Protein AF-A0A928WFK8-F1 (afdb_monomer)

Secondary structure (DSSP, 8-state):
---------PPPBHHHHTTS-HHHHHHHHHHHHHSSEEHHHHHHHHT--HHHHHHHHHHHHHTTSEEEE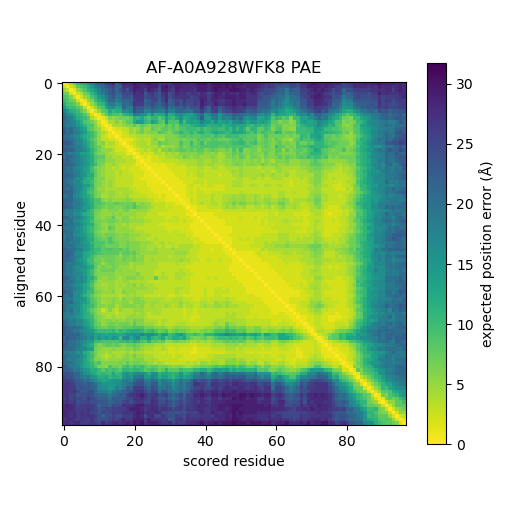EETTEEEEEE--B-GGGTT--S-STT--

Nearest PDB structures (foldseek):
  5kk1-assembly1_A  TM=8.551E-01  e=2.066E-03  Sulfolobus sp. NOB8H2
  5k5r-assembly1_C  TM=8.760E-01  e=3.865E-03  Sulfolobus sp. NOB8H2
  4rs8-assembly1_B  TM=8.469E-01  e=2.826E-03  Sulfolobus sp. NOB8H2
  4jba-assembly1_B  TM=9.245E-01  e=8.723E-03  Escherichia coli K-12
  2xub-assembly1_A  TM=8.269E-01  e=3.683E-02  Homo sapiens

Mean predicted aligned error: 11.11 Å

Solvent-accessible surface area (backbone atoms only — not comparable to full-atom values): 5972 Å² total; per-residue (Å²): 137,87,76,79,81,74,78,70,69,59,62,26,43,69,68,63,46,72,74,47,59,72,71,57,34,51,52,52,55,48,40,54,73,60,51,56,43,38,66,68,55,52,27,68,70,67,73,50,57,65,72,60,48,50,52,49,52,50,50,34,38,75,64,22,44,29,41,81,42,83,47,103,89,49,62,32,42,28,58,39,53,49,66,81,85,56,89,80,64,75,96,78,73,88,85,77,130

pLDDT: mean 74.43, std 17.36, range [37.28, 91.94]

Structure (mmCIF, N/CA/C/O backbone):
data_AF-A0A928WFK8-F1
#
_entry.id   AF-A0A928WFK8-F1
#
loop_
_atom_site.group_PDB
_atom_site.id
_atom_site.type_symbol
_atom_site.label_atom_id
_atom_site.label_alt_id
_atom_site.label_comp_id
_atom_site.label_asym_id
_atom_site.label_entity_id
_atom_site.label_seq_id
_atom_site.pdbx_PDB_ins_code
_atom_site.Cartn_x
_atom_site.Cartn_y
_atom_site.Cartn_z
_atom_site.occupancy
_atom_site.B_iso_or_equiv
_atom_site.auth_seq_id
_atom_site.auth_comp_id
_atom_site.auth_asym_id
_atom_site.auth_atom_id
_atom_site.pdbx_PDB_model_num
ATOM 1 N N . MET A 1 1 ? -31.089 18.634 -7.090 1.00 38.06 1 MET A N 1
ATOM 2 C CA . MET A 1 1 ? -30.161 17.489 -7.111 1.00 38.06 1 MET A CA 1
ATOM 3 C C . MET A 1 1 ? -29.080 17.782 -6.090 1.00 38.06 1 MET A C 1
ATOM 5 O O . MET A 1 1 ? -28.150 18.501 -6.411 1.00 38.06 1 MET A O 1
ATOM 9 N N . ASN A 1 2 ? -29.263 17.335 -4.849 1.00 39.66 2 ASN A N 1
ATOM 10 C CA . ASN A 1 2 ? -28.199 17.367 -3.850 1.00 39.66 2 ASN A CA 1
ATOM 11 C C . ASN A 1 2 ? -27.606 15.967 -3.872 1.00 39.66 2 ASN A C 1
ATOM 13 O O . ASN A 1 2 ? -28.251 15.020 -3.432 1.00 39.66 2 ASN A O 1
ATOM 17 N N . GLN A 1 3 ? -26.474 15.834 -4.547 1.00 43.12 3 GLN A N 1
ATOM 18 C CA . GLN A 1 3 ? -25.689 14.617 -4.529 1.00 43.12 3 GLN A CA 1
ATOM 19 C C . GLN A 1 3 ? -24.554 14.919 -3.562 1.00 43.12 3 GLN A C 1
ATOM 21 O O . GLN A 1 3 ? -23.530 15.478 -3.946 1.00 43.12 3 GLN A O 1
ATOM 26 N N . ASP A 1 4 ? -24.829 14.676 -2.282 1.00 37.28 4 ASP A N 1
ATOM 27 C CA . ASP A 1 4 ? -23.813 14.553 -1.252 1.00 37.28 4 ASP A CA 1
ATOM 28 C C . ASP A 1 4 ? -22.782 13.540 -1.763 1.00 37.28 4 ASP A C 1
ATOM 30 O O . ASP A 1 4 ? -23.043 12.339 -1.841 1.00 37.28 4 ASP A O 1
ATOM 34 N N . PHE A 1 5 ? -21.625 14.050 -2.189 1.00 41.88 5 PHE A N 1
ATOM 35 C CA . PHE A 1 5 ? -20.397 13.280 -2.343 1.00 41.88 5 PHE A CA 1
ATOM 36 C C . PHE A 1 5 ? -19.928 12.892 -0.937 1.00 41.88 5 PHE A C 1
ATOM 38 O O . PHE A 1 5 ? -18.902 13.346 -0.442 1.00 41.88 5 PHE A O 1
ATOM 45 N N . GLU A 1 6 ? -20.705 12.050 -0.265 1.00 42.53 6 GLU A N 1
ATOM 46 C CA . GLU A 1 6 ? -20.158 11.164 0.744 1.00 42.53 6 GLU A CA 1
ATOM 47 C C . GLU A 1 6 ? -19.323 10.148 -0.044 1.00 42.53 6 GLU A C 1
ATOM 49 O O . GLU A 1 6 ? -19.770 9.042 -0.349 1.00 42.53 6 GLU A O 1
ATOM 54 N N . GLU A 1 7 ? -18.098 10.538 -0.416 1.00 42.25 7 GLU A N 1
ATOM 55 C CA . GLU A 1 7 ? -16.992 9.605 -0.635 1.00 42.25 7 GLU A CA 1
ATOM 56 C C . GLU A 1 7 ? -16.728 8.908 0.705 1.00 42.25 7 GLU A C 1
ATOM 58 O O . GLU A 1 7 ? -15.732 9.115 1.398 1.00 42.25 7 GLU A O 1
ATOM 63 N N . SER A 1 8 ? -17.676 8.061 1.096 1.00 44.09 8 SER A N 1
ATOM 64 C CA . SER A 1 8 ? -17.441 6.951 1.986 1.00 44.09 8 SER A CA 1
ATOM 65 C C . SER A 1 8 ? -16.524 6.021 1.213 1.00 44.09 8 SER A C 1
ATOM 67 O O . SER A 1 8 ? -16.966 5.060 0.590 1.00 44.09 8 SER A O 1
ATOM 69 N N . SER A 1 9 ? -15.229 6.335 1.198 1.00 46.25 9 SER A N 1
ATOM 70 C CA . SER A 1 9 ? -14.185 5.376 0.869 1.00 46.25 9 SER A CA 1
ATOM 71 C C . SER A 1 9 ? -14.240 4.321 1.967 1.00 46.25 9 SER A C 1
ATOM 73 O O . SER A 1 9 ? -13.493 4.390 2.954 1.00 46.25 9 SER A O 1
ATOM 75 N N . GLU A 1 10 ? -15.215 3.417 1.847 1.00 56.81 10 GLU A N 1
ATOM 76 C CA . GLU A 1 10 ? -15.456 2.297 2.737 1.00 56.81 10 GLU A CA 1
ATOM 77 C C . GLU A 1 10 ? -14.129 1.566 2.863 1.00 56.81 10 GLU A C 1
ATOM 79 O O . GLU A 1 10 ? -13.523 1.139 1.879 1.00 56.81 10 GLU A O 1
ATOM 84 N N . GLN A 1 11 ? -13.602 1.537 4.082 1.00 58.31 11 GLN A N 1
ATOM 85 C CA . GLN A 1 11 ? -12.342 0.869 4.346 1.00 58.31 11 GLN A CA 1
ATOM 86 C C . GLN A 1 11 ? -12.495 -0.594 3.919 1.00 58.31 11 GLN A C 1
ATOM 88 O O . GLN A 1 11 ? -13.393 -1.295 4.391 1.00 58.31 11 GLN A O 1
ATOM 93 N N . LYS A 1 12 ? -11.639 -1.047 3.002 1.00 69.94 12 LYS A N 1
ATOM 94 C CA . LYS A 1 12 ? -11.723 -2.407 2.475 1.00 69.94 12 LYS A CA 1
ATOM 95 C C . LYS A 1 12 ? -11.337 -3.422 3.538 1.00 69.94 12 LYS A C 1
ATOM 97 O O . LYS A 1 12 ? -10.506 -3.162 4.413 1.00 69.94 12 LYS A O 1
ATOM 102 N N . SER A 1 13 ? -11.958 -4.592 3.490 1.00 67.00 13 SER A N 1
ATOM 103 C CA . SER A 1 13 ? -11.629 -5.682 4.394 1.00 67.00 13 SER A CA 1
ATOM 104 C C . SER A 1 13 ? -10.628 -6.646 3.762 1.00 67.00 13 SER A C 1
ATOM 106 O O . SER A 1 13 ? -10.414 -6.660 2.554 1.00 67.00 13 SER A O 1
ATOM 108 N N . LEU A 1 14 ? -10.027 -7.509 4.585 1.00 67.81 14 LEU A N 1
ATOM 109 C CA . LEU A 1 14 ? -9.183 -8.608 4.102 1.00 67.81 14 LEU A CA 1
ATOM 110 C C . LEU A 1 14 ? -9.941 -9.566 3.170 1.00 67.81 14 LEU A C 1
ATOM 112 O O . LEU A 1 14 ? -9.316 -10.228 2.349 1.00 67.81 14 LEU A O 1
ATOM 116 N N . VAL A 1 15 ? -11.269 -9.630 3.287 1.00 68.12 15 VAL A N 1
ATOM 117 C CA . VAL A 1 15 ? -12.121 -10.422 2.392 1.00 68.12 15 VAL A CA 1
ATOM 118 C C . VAL A 1 15 ? -12.084 -9.861 0.972 1.00 68.12 15 VAL A C 1
ATOM 120 O O . VAL A 1 15 ? -11.869 -10.631 0.048 1.00 68.12 15 VAL A O 1
ATOM 123 N N . ASP A 1 16 ? -12.153 -8.539 0.797 1.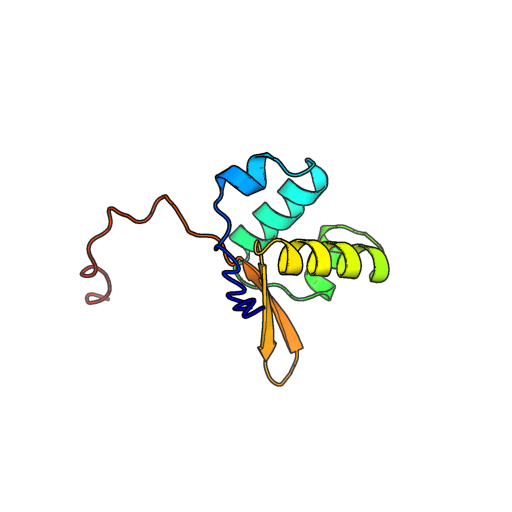00 74.81 16 ASP A N 1
ATOM 124 C CA . ASP A 1 16 ? -12.058 -7.909 -0.527 1.00 74.81 16 ASP A CA 1
ATOM 125 C C . ASP A 1 16 ? -10.697 -8.164 -1.199 1.00 74.81 16 ASP A C 1
ATOM 127 O O . ASP A 1 16 ? -10.591 -8.196 -2.422 1.00 74.81 16 ASP A O 1
ATOM 131 N N . VAL A 1 17 ? -9.634 -8.381 -0.410 1.00 75.44 17 VAL A N 1
ATOM 132 C CA . VAL A 1 17 ? -8.319 -8.761 -0.951 1.00 75.44 17 VAL A CA 1
ATOM 133 C C . VAL A 1 17 ? -8.409 -10.140 -1.602 1.00 75.44 17 VAL A C 1
ATOM 135 O O . VAL A 1 17 ? -7.747 -10.383 -2.604 1.00 75.44 17 VAL A O 1
ATOM 138 N N . MET A 1 18 ? -9.242 -11.046 -1.081 1.00 74.44 18 MET A N 1
ATOM 139 C CA . MET A 1 18 ? -9.423 -12.385 -1.648 1.00 74.44 18 MET A CA 1
ATOM 140 C C . MET A 1 18 ? -10.120 -12.387 -3.013 1.00 74.44 18 MET A C 1
ATOM 142 O O . MET A 1 18 ? -10.040 -13.401 -3.702 1.00 74.44 18 MET A O 1
ATOM 146 N N . ASP A 1 19 ? -10.749 -11.287 -3.422 1.00 80.06 19 ASP A N 1
ATOM 147 C CA . ASP A 1 19 ? -11.374 -11.153 -4.742 1.00 80.06 19 ASP A CA 1
ATOM 148 C C . ASP A 1 19 ? -10.414 -10.597 -5.810 1.00 80.06 19 ASP A C 1
ATOM 150 O O . ASP A 1 19 ? -10.697 -10.679 -7.006 1.00 80.06 19 ASP A O 1
ATOM 154 N N . LEU A 1 20 ? -9.246 -10.077 -5.414 1.00 78.12 20 LEU A N 1
ATOM 155 C CA . LEU A 1 20 ? -8.252 -9.545 -6.352 1.00 78.12 20 LEU A CA 1
ATOM 156 C C . LEU A 1 20 ? -7.578 -10.663 -7.171 1.00 78.12 20 LEU A C 1
ATOM 158 O O . LEU A 1 20 ? -7.521 -11.804 -6.727 1.00 78.12 20 LEU A O 1
ATOM 162 N N . PRO A 1 21 ? -6.995 -10.391 -8.347 1.00 79.50 21 PRO A N 1
ATOM 163 C CA . PRO A 1 21 ? -6.115 -11.349 -9.024 1.00 79.50 21 PRO A CA 1
ATOM 164 C C . PRO A 1 21 ? -4.930 -11.762 -8.134 1.00 79.50 21 PRO A C 1
ATOM 166 O O . PRO A 1 21 ? -4.490 -10.975 -7.294 1.00 79.50 21 PRO A O 1
ATOM 169 N N . ASP A 1 22 ? -4.390 -12.972 -8.310 1.00 78.69 22 ASP A N 1
ATOM 170 C CA . ASP A 1 22 ? -3.322 -13.518 -7.449 1.00 78.69 22 ASP A CA 1
ATOM 171 C C . ASP A 1 22 ? -2.094 -12.598 -7.345 1.00 78.69 22 ASP A C 1
ATOM 173 O O . ASP A 1 22 ? -1.533 -12.413 -6.264 1.00 78.69 22 ASP A O 1
ATOM 177 N N . GLU A 1 23 ? -1.721 -11.951 -8.448 1.00 76.94 23 GLU A N 1
ATOM 178 C CA . GLU A 1 23 ? -0.603 -11.005 -8.507 1.00 76.94 23 GLU A CA 1
ATOM 179 C C . GLU A 1 23 ? -0.864 -9.762 -7.640 1.00 76.94 23 GLU A C 1
ATOM 181 O O . GLU A 1 23 ? -0.017 -9.347 -6.849 1.00 76.94 23 GLU A O 1
ATOM 186 N N . GLN A 1 24 ? -2.078 -9.206 -7.708 1.00 76.69 24 GLN A N 1
ATOM 187 C CA . GLN A 1 24 ? -2.473 -8.059 -6.885 1.00 76.69 24 GLN A CA 1
ATOM 188 C C . GLN A 1 24 ? -2.610 -8.456 -5.411 1.00 76.69 24 GLN A C 1
ATOM 190 O O . GLN A 1 24 ? -2.178 -7.717 -4.524 1.00 76.69 24 GLN A O 1
ATOM 195 N N . ARG A 1 25 ? -3.126 -9.661 -5.132 1.00 83.56 25 ARG A N 1
ATOM 196 C CA . ARG A 1 25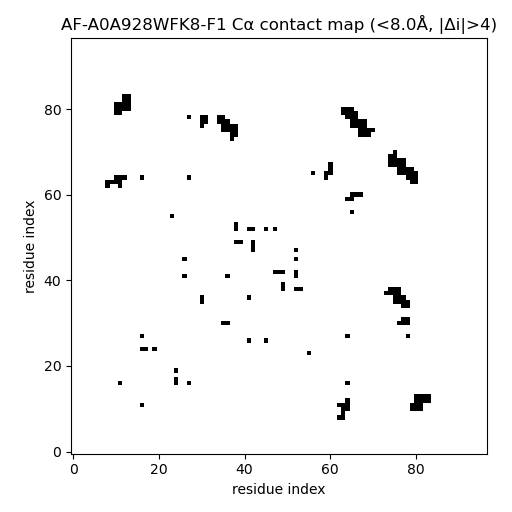 ? -3.164 -10.242 -3.783 1.00 83.56 25 ARG A CA 1
ATOM 197 C C . ARG A 1 25 ? -1.785 -10.343 -3.162 1.00 83.56 25 ARG A C 1
ATOM 199 O O . ARG A 1 25 ? -1.642 -10.046 -1.977 1.00 83.56 25 ARG A O 1
ATOM 206 N N . GLN A 1 26 ? -0.786 -10.799 -3.912 1.00 83.88 26 GLN A N 1
ATOM 207 C CA . GLN A 1 26 ? 0.579 -10.928 -3.406 1.00 83.88 26 GLN A CA 1
ATOM 208 C C . GLN A 1 26 ? 1.158 -9.568 -3.022 1.00 83.88 26 GLN A C 1
ATOM 210 O O . GLN A 1 26 ? 1.671 -9.432 -1.911 1.00 83.88 26 GLN A O 1
ATOM 215 N N . VAL A 1 27 ? 0.983 -8.554 -3.874 1.00 83.56 27 VAL A N 1
ATOM 216 C CA . VAL A 1 27 ? 1.427 -7.180 -3.596 1.00 83.56 27 VAL A CA 1
ATOM 217 C C . VAL A 1 27 ? 0.729 -6.617 -2.362 1.00 83.56 27 VAL A C 1
ATOM 219 O O . VAL A 1 27 ? 1.398 -6.167 -1.435 1.00 83.56 27 VAL A O 1
ATOM 222 N N . VAL A 1 28 ? -0.600 -6.704 -2.287 1.00 83.62 28 VAL A N 1
ATOM 223 C CA . VAL A 1 28 ? -1.364 -6.204 -1.134 1.00 83.62 28 VAL A CA 1
ATOM 224 C C . VAL A 1 28 ? -0.962 -6.931 0.151 1.00 83.62 28 VAL A C 1
ATOM 226 O O . VAL A 1 28 ? -0.672 -6.283 1.154 1.00 83.62 28 VAL A O 1
ATOM 229 N N . ASN A 1 29 ? -0.858 -8.263 0.131 1.00 85.19 29 ASN A N 1
ATOM 230 C CA . ASN A 1 29 ? -0.404 -9.042 1.287 1.00 85.19 29 ASN A CA 1
ATOM 231 C C . ASN A 1 29 ? 1.009 -8.671 1.730 1.00 85.19 29 ASN A C 1
ATOM 233 O O . ASN A 1 29 ? 1.300 -8.655 2.928 1.00 85.19 29 ASN A O 1
ATOM 237 N N . TRP A 1 30 ? 1.894 -8.379 0.785 1.00 87.06 30 TRP A N 1
ATOM 238 C CA . TRP A 1 30 ? 3.237 -7.931 1.095 1.00 87.06 30 TRP A CA 1
ATOM 239 C C . TRP A 1 30 ? 3.232 -6.530 1.727 1.00 87.06 30 TRP A C 1
ATOM 241 O O . TRP A 1 30 ? 3.830 -6.358 2.788 1.00 87.06 30 TRP A O 1
ATOM 251 N N . ILE A 1 31 ? 2.461 -5.576 1.192 1.00 87.12 31 ILE A N 1
ATOM 252 C CA . ILE A 1 31 ? 2.281 -4.233 1.779 1.00 87.12 31 ILE A CA 1
ATOM 253 C C . ILE A 1 31 ? 1.702 -4.324 3.200 1.00 87.12 31 ILE A C 1
ATOM 255 O O . ILE A 1 31 ? 2.176 -3.640 4.108 1.00 87.12 31 ILE A O 1
ATOM 259 N N . ILE A 1 32 ? 0.734 -5.219 3.436 1.00 84.62 32 ILE A N 1
ATOM 260 C CA . ILE A 1 32 ? 0.178 -5.486 4.774 1.00 84.62 32 ILE A CA 1
ATOM 261 C C . ILE A 1 32 ? 1.272 -5.932 5.751 1.00 84.62 32 ILE A C 1
ATOM 263 O O . ILE A 1 32 ? 1.294 -5.488 6.901 1.00 84.62 32 ILE A O 1
ATOM 267 N N . ARG A 1 33 ? 2.191 -6.798 5.307 1.00 84.25 33 ARG A N 1
ATOM 268 C CA . ARG A 1 33 ? 3.301 -7.297 6.134 1.00 84.25 33 ARG A CA 1
ATOM 269 C C . ARG A 1 33 ? 4.334 -6.215 6.433 1.00 84.25 33 ARG A C 1
ATOM 271 O O . ARG A 1 33 ? 4.798 -6.146 7.568 1.00 84.25 33 ARG A O 1
ATOM 278 N N . GLN A 1 34 ? 4.664 -5.378 5.451 1.00 85.62 34 GLN A N 1
ATOM 279 C CA . GLN A 1 34 ? 5.623 -4.282 5.624 1.00 85.62 34 GLN A CA 1
ATOM 280 C C . GLN A 1 34 ? 5.042 -3.105 6.419 1.00 85.62 34 GLN A C 1
ATOM 282 O O . GLN A 1 34 ? 5.790 -2.347 7.027 1.00 85.62 34 GLN A O 1
ATOM 287 N N . LYS A 1 35 ? 3.709 -2.958 6.454 1.00 83.62 35 LYS A N 1
ATOM 288 C CA . LYS A 1 35 ? 2.941 -1.844 7.052 1.00 83.62 35 LYS A CA 1
ATOM 289 C C . LYS A 1 35 ? 3.167 -0.480 6.403 1.00 83.62 35 LYS A C 1
ATOM 291 O O . LYS A 1 35 ? 2.279 0.358 6.477 1.00 83.62 35 LYS A O 1
ATOM 296 N N . ARG A 1 36 ? 4.324 -0.241 5.799 1.00 87.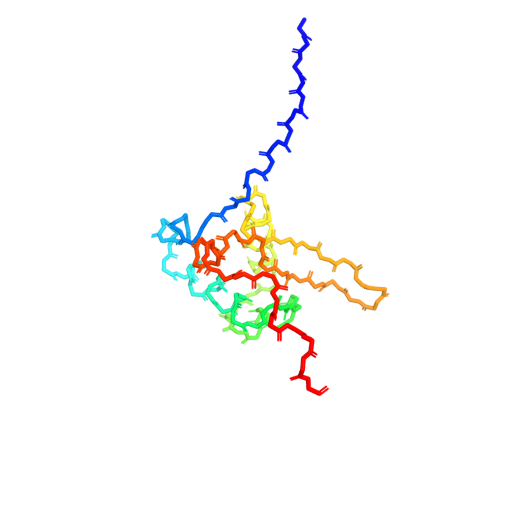69 36 ARG A N 1
ATOM 297 C CA . ARG A 1 36 ? 4.680 0.973 5.073 1.00 87.69 36 ARG A CA 1
ATOM 298 C C . ARG A 1 36 ? 5.710 0.595 4.017 1.00 87.69 36 ARG A C 1
ATOM 300 O O . ARG A 1 36 ? 6.667 -0.095 4.348 1.00 87.69 36 ARG A O 1
ATOM 307 N N . VAL A 1 37 ? 5.507 1.036 2.783 1.00 90.50 37 VAL A N 1
ATOM 308 C CA . VAL A 1 37 ? 6.434 0.793 1.669 1.00 90.50 37 VAL A CA 1
ATOM 309 C C . VAL A 1 37 ? 6.553 2.030 0.795 1.00 90.50 37 VAL A C 1
ATOM 311 O O . VAL A 1 37 ? 5.645 2.851 0.750 1.00 90.50 37 VAL A O 1
ATOM 314 N N . THR A 1 38 ? 7.644 2.158 0.065 1.00 91.94 38 THR A N 1
ATOM 315 C CA . THR A 1 38 ? 7.846 3.181 -0.966 1.00 91.94 38 THR A CA 1
ATOM 316 C C . THR A 1 38 ? 7.596 2.606 -2.359 1.00 91.94 38 THR A C 1
ATOM 318 O O . THR A 1 38 ? 7.606 1.388 -2.553 1.00 91.94 38 THR A O 1
ATOM 321 N N . LEU A 1 39 ? 7.411 3.478 -3.357 1.00 89.50 39 LEU A N 1
ATOM 322 C CA . LEU A 1 39 ? 7.281 3.063 -4.762 1.00 89.50 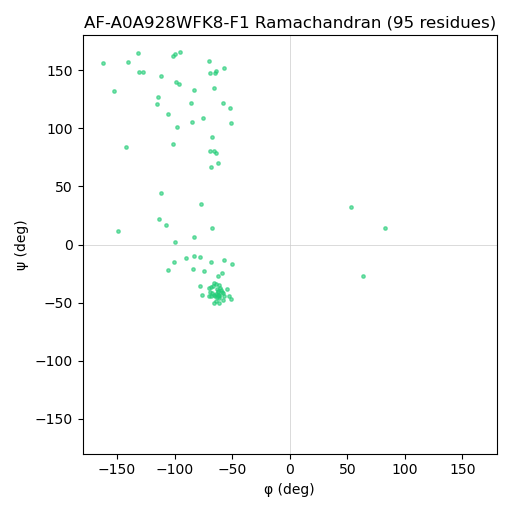39 LEU A CA 1
ATOM 323 C C . LEU A 1 39 ? 8.455 2.166 -5.195 1.00 89.50 39 LEU A C 1
ATOM 325 O O . LEU A 1 39 ? 8.247 1.112 -5.793 1.00 89.50 39 LEU A O 1
ATOM 329 N N . LEU A 1 40 ? 9.678 2.546 -4.816 1.00 89.75 40 LEU A N 1
ATOM 330 C CA . LEU A 1 40 ? 10.900 1.818 -5.154 1.00 89.75 40 LEU A CA 1
ATOM 331 C C . LEU A 1 40 ? 10.938 0.408 -4.549 1.00 89.75 40 LEU A C 1
AT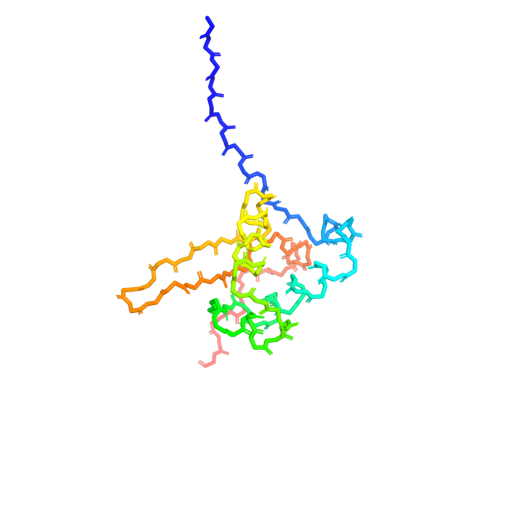OM 333 O O . LEU A 1 40 ? 11.385 -0.536 -5.201 1.00 89.75 40 LEU A O 1
ATOM 337 N N . GLU A 1 41 ? 10.453 0.239 -3.318 1.00 90.62 41 GLU A N 1
ATOM 338 C CA . GLU A 1 41 ? 10.385 -1.079 -2.684 1.00 90.62 41 GLU A CA 1
ATOM 339 C C . GLU A 1 41 ? 9.353 -1.981 -3.369 1.00 90.62 41 GLU A C 1
ATOM 341 O O . GLU A 1 41 ? 9.609 -3.171 -3.549 1.00 90.62 41 GLU A O 1
ATOM 346 N N . VAL A 1 42 ? 8.220 -1.427 -3.818 1.00 89.06 42 VAL A N 1
ATOM 347 C CA . VAL A 1 42 ? 7.212 -2.188 -4.575 1.00 89.06 42 VAL A CA 1
ATOM 348 C C . VAL A 1 42 ? 7.756 -2.585 -5.950 1.00 89.06 42 VAL A C 1
ATOM 350 O O . VAL A 1 42 ? 7.587 -3.735 -6.355 1.00 89.06 42 VAL A O 1
ATOM 353 N N . ILE A 1 43 ? 8.463 -1.688 -6.644 1.00 90.75 43 ILE A N 1
ATOM 354 C CA . ILE A 1 43 ? 9.174 -1.991 -7.900 1.00 90.75 43 ILE A CA 1
ATOM 355 C C . ILE A 1 43 ? 10.182 -3.119 -7.684 1.00 90.75 43 ILE A C 1
ATOM 357 O O . ILE A 1 43 ? 10.177 -4.101 -8.420 1.00 90.75 43 ILE A O 1
ATOM 361 N N . SER A 1 44 ? 10.993 -3.026 -6.630 1.00 90.06 44 SER A N 1
ATOM 362 C CA . SER A 1 44 ? 12.001 -4.040 -6.298 1.00 90.06 44 SER A CA 1
ATOM 363 C C . SER A 1 44 ? 11.375 -5.391 -5.939 1.00 90.06 44 SER A C 1
ATOM 365 O O . SER A 1 44 ? 11.944 -6.436 -6.244 1.00 90.06 44 SER A O 1
ATOM 367 N N . HIS A 1 45 ? 10.202 -5.386 -5.301 1.00 86.81 45 HIS A N 1
ATOM 368 C CA . HIS A 1 45 ? 9.490 -6.601 -4.915 1.00 86.81 45 HIS A CA 1
ATOM 369 C C . HIS A 1 45 ? 8.781 -7.276 -6.095 1.00 86.81 45 HIS A C 1
ATOM 371 O O . HIS A 1 45 ? 8.826 -8.497 -6.226 1.00 86.81 45 HIS A O 1
ATOM 377 N N . THR A 1 46 ? 8.121 -6.485 -6.939 1.00 85.81 46 THR A N 1
ATOM 378 C CA . THR A 1 46 ? 7.349 -6.978 -8.090 1.00 85.81 46 THR A CA 1
ATOM 379 C C . THR A 1 46 ? 8.214 -7.230 -9.318 1.00 85.81 46 THR A C 1
ATOM 381 O O . THR A 1 46 ? 7.814 -7.988 -10.197 1.00 85.81 46 THR A O 1
ATOM 384 N N . ASN A 1 47 ? 9.398 -6.613 -9.377 1.00 88.38 47 ASN A N 1
ATOM 385 C CA . ASN A 1 47 ? 10.275 -6.591 -10.545 1.00 88.38 47 ASN A CA 1
ATOM 386 C C . ASN A 1 47 ? 9.547 -6.108 -11.819 1.00 88.38 47 ASN A C 1
ATOM 388 O O . ASN A 1 47 ? 9.827 -6.567 -12.927 1.00 88.38 47 ASN A O 1
ATOM 392 N N . LEU A 1 48 ? 8.578 -5.203 -11.647 1.00 87.12 48 LEU A N 1
ATOM 393 C CA . LEU A 1 48 ? 7.807 -4.576 -12.719 1.00 87.12 48 LEU A CA 1
ATOM 394 C C . LEU A 1 48 ? 8.320 -3.161 -12.997 1.00 87.12 48 LEU A C 1
ATOM 396 O O . LEU A 1 48 ? 9.001 -2.555 -12.175 1.00 87.12 48 LEU A O 1
ATOM 400 N N . ALA A 1 49 ? 7.966 -2.620 -14.162 1.00 90.38 49 ALA A N 1
ATOM 401 C CA . ALA A 1 49 ? 8.270 -1.233 -14.496 1.00 90.38 49 ALA A CA 1
ATOM 402 C C . ALA A 1 49 ? 7.525 -0.257 -13.570 1.00 90.38 49 ALA A C 1
ATOM 404 O O . ALA A 1 49 ? 6.392 -0.519 -13.161 1.00 90.38 49 ALA A O 1
ATOM 405 N N . GLU A 1 50 ? 8.148 0.891 -13.297 1.00 89.50 50 GLU A N 1
ATOM 406 C CA . GLU A 1 50 ? 7.603 1.941 -12.428 1.00 89.50 50 GLU A CA 1
ATOM 407 C C . GLU A 1 50 ? 6.176 2.344 -12.815 1.00 89.50 50 GLU A C 1
ATOM 409 O O . GLU A 1 50 ? 5.298 2.364 -11.959 1.00 89.50 50 GLU A O 1
ATOM 414 N N . GLU A 1 51 ? 5.919 2.566 -14.105 1.00 89.44 51 GLU A N 1
ATOM 415 C CA . GLU A 1 51 ? 4.604 2.969 -14.621 1.00 89.44 51 GLU A CA 1
ATOM 416 C C . GLU A 1 51 ? 3.510 1.933 -14.307 1.00 89.44 51 GLU A C 1
ATOM 418 O O . GLU A 1 51 ? 2.388 2.280 -13.935 1.00 89.44 51 GLU A O 1
ATOM 423 N N . VAL A 1 52 ? 3.845 0.641 -14.401 1.00 87.94 52 VAL A N 1
ATOM 424 C CA . VAL A 1 52 ? 2.915 -0.460 -14.104 1.00 87.94 52 VAL A CA 1
ATOM 425 C C . VAL A 1 52 ? 2.629 -0.515 -12.607 1.00 87.94 52 VAL A C 1
ATOM 427 O O . VAL A 1 52 ? 1.476 -0.642 -12.192 1.00 87.94 52 VAL A O 1
ATOM 430 N N . VAL A 1 53 ? 3.671 -0.380 -11.784 1.00 89.62 53 VAL A N 1
ATOM 431 C CA . VAL A 1 53 ? 3.539 -0.366 -10.324 1.00 89.62 53 VAL A CA 1
ATOM 432 C C . VAL A 1 53 ? 2.726 0.837 -9.862 1.00 89.62 53 VAL A C 1
ATOM 434 O O . VAL A 1 53 ? 1.849 0.689 -9.013 1.00 89.62 53 VAL A O 1
ATOM 437 N N . GLN A 1 54 ? 2.961 2.011 -10.440 1.00 89.62 54 GLN A N 1
ATOM 438 C CA . GLN A 1 54 ? 2.209 3.218 -10.130 1.00 89.62 54 GLN A CA 1
ATOM 439 C C . GLN A 1 54 ? 0.725 3.042 -10.464 1.00 89.62 54 GLN A C 1
ATOM 441 O O . GLN A 1 54 ? -0.127 3.362 -9.636 1.00 89.62 54 GLN A O 1
ATOM 446 N N . HIS A 1 55 ? 0.407 2.442 -11.615 1.00 89.44 55 HIS A N 1
ATOM 447 C CA . HIS A 1 55 ? -0.971 2.117 -11.979 1.00 89.44 55 HIS A CA 1
ATOM 448 C C . HIS A 1 55 ? -1.615 1.125 -10.992 1.00 89.44 55 HIS A C 1
ATOM 450 O O . HIS A 1 55 ? -2.778 1.286 -10.612 1.00 89.44 55 HIS A O 1
ATOM 456 N N . TYR A 1 56 ? -0.874 0.113 -10.528 1.00 86.69 56 TYR A N 1
ATOM 457 C CA . TYR A 1 56 ? -1.356 -0.819 -9.502 1.00 86.69 56 TYR A CA 1
ATOM 458 C C . TYR A 1 56 ? -1.622 -0.119 -8.173 1.00 86.69 56 TY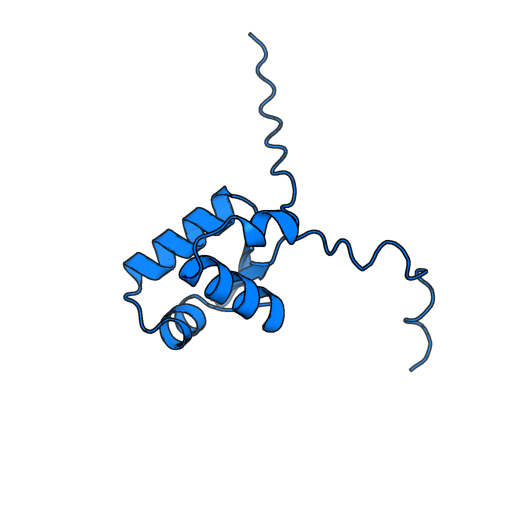R A C 1
ATOM 460 O O . TYR A 1 56 ? -2.704 -0.277 -7.610 1.00 86.69 56 TYR A O 1
ATOM 468 N N . LEU A 1 57 ? -0.683 0.692 -7.688 1.00 88.00 57 LEU A N 1
ATOM 469 C CA . LEU A 1 57 ? -0.842 1.439 -6.441 1.00 88.00 57 LEU A CA 1
ATOM 470 C C . LEU A 1 57 ? -2.018 2.412 -6.525 1.00 88.00 57 LEU A C 1
ATOM 472 O O . LEU A 1 57 ? -2.846 2.435 -5.621 1.00 88.00 57 LEU A O 1
ATOM 476 N N . GLN A 1 58 ? -2.163 3.142 -7.630 1.00 89.12 58 GLN A N 1
ATOM 477 C CA . GLN A 1 58 ? -3.283 4.056 -7.834 1.00 89.12 58 GLN A CA 1
ATOM 478 C C . GLN A 1 58 ? -4.627 3.323 -7.860 1.00 89.12 58 GLN A C 1
ATOM 480 O O . GLN A 1 58 ? -5.593 3.782 -7.249 1.00 89.12 58 GLN A O 1
ATOM 485 N N . SER A 1 59 ? -4.688 2.153 -8.502 1.00 86.44 59 SER A N 1
ATOM 486 C CA . SER A 1 59 ? -5.882 1.307 -8.475 1.00 86.44 59 SER A CA 1
ATOM 487 C C . SER A 1 59 ? -6.209 0.843 -7.052 1.00 86.44 59 SER A C 1
ATOM 489 O O . SER A 1 59 ? -7.360 0.926 -6.634 1.00 86.44 59 SER A O 1
ATOM 491 N N . LEU A 1 60 ? -5.208 0.425 -6.273 1.00 84.50 60 LEU A N 1
ATOM 492 C CA . LEU A 1 60 ? -5.388 0.010 -4.878 1.00 84.50 60 LEU A CA 1
ATOM 493 C C . LEU A 1 60 ? -5.813 1.168 -3.962 1.00 84.50 60 LEU A C 1
ATOM 495 O O . LEU A 1 60 ? -6.611 0.950 -3.049 1.00 84.50 60 LEU A O 1
ATOM 499 N N . ILE A 1 61 ? -5.315 2.385 -4.206 1.00 87.81 61 ILE A N 1
ATOM 500 C CA . ILE A 1 61 ? -5.738 3.607 -3.505 1.00 87.81 61 ILE A CA 1
ATOM 501 C C . ILE A 1 61 ? -7.197 3.916 -3.834 1.00 87.81 61 ILE A C 1
ATOM 503 O O . ILE A 1 61 ? -8.006 4.088 -2.925 1.00 87.81 61 ILE A O 1
ATOM 507 N N . SER A 1 62 ? -7.552 3.926 -5.122 1.00 84.25 62 SER A N 1
ATOM 508 C CA . SER A 1 62 ? -8.918 4.198 -5.582 1.00 84.25 62 SER A CA 1
ATOM 509 C C . SER A 1 62 ? -9.920 3.169 -5.064 1.00 84.25 62 SER A C 1
ATOM 511 O O . SER A 1 62 ? -11.056 3.518 -4.761 1.00 84.25 62 SER A O 1
ATOM 513 N N . GLN A 1 63 ? -9.502 1.912 -4.939 1.00 80.44 63 GLN A N 1
ATOM 514 C CA . GLN A 1 63 ? -10.315 0.841 -4.372 1.00 80.44 63 GLN A CA 1
ATOM 515 C C . GLN A 1 63 ? -10.374 0.878 -2.834 1.00 80.44 63 GLN A C 1
ATOM 517 O O . GLN A 1 63 ? -11.175 0.154 -2.251 1.00 80.44 63 GLN A O 1
ATOM 522 N N . GLY A 1 64 ? -9.547 1.693 -2.170 1.00 83.81 64 GLY A N 1
ATOM 523 C CA . GLY A 1 64 ? -9.528 1.850 -0.715 1.00 83.81 64 GLY A CA 1
ATOM 524 C C . GLY A 1 64 ? -8.728 0.788 0.049 1.00 83.81 64 GLY A C 1
ATOM 525 O O . GLY A 1 64 ? -8.871 0.697 1.269 1.00 83.81 64 GLY A O 1
ATOM 526 N N . PHE A 1 65 ? -7.889 -0.007 -0.628 1.00 83.44 65 PHE A N 1
ATOM 527 C CA . PHE A 1 65 ? -7.046 -1.031 0.009 1.00 83.44 65 PHE A CA 1
ATOM 528 C C . PHE A 1 65 ? -5.810 -0.448 0.692 1.00 83.44 65 PHE A C 1
ATOM 530 O O . PHE A 1 65 ? -5.364 -0.949 1.727 1.00 83.44 65 PHE A O 1
ATOM 537 N N . ILE A 1 66 ? -5.235 0.596 0.102 1.00 87.81 66 ILE A N 1
ATOM 538 C CA . ILE A 1 66 ? -4.046 1.285 0.605 1.00 87.81 66 ILE A CA 1
ATOM 539 C C . ILE A 1 66 ? -4.292 2.794 0.592 1.00 87.81 66 ILE A C 1
ATOM 541 O O . ILE A 1 66 ? -5.223 3.280 -0.044 1.00 87.81 66 ILE A O 1
ATOM 545 N N . GLN A 1 67 ? -3.452 3.538 1.292 1.00 88.25 67 GLN A N 1
ATOM 546 C CA . GLN A 1 67 ? -3.429 4.992 1.243 1.00 88.25 67 GLN A CA 1
ATOM 547 C C . GLN A 1 67 ? -2.004 5.488 1.039 1.00 88.25 67 GLN A C 1
ATOM 549 O O . GLN A 1 67 ? -1.045 4.875 1.517 1.00 88.25 67 GLN A O 1
ATOM 554 N N . GLU A 1 68 ? -1.897 6.616 0.354 1.00 90.75 68 GLU A N 1
ATOM 555 C CA . GLU A 1 68 ? -0.656 7.358 0.215 1.00 90.75 68 GLU A CA 1
ATOM 556 C C . GLU A 1 68 ? -0.452 8.260 1.444 1.00 90.75 68 GLU A C 1
ATOM 558 O O . GLU A 1 68 ? -1.374 8.939 1.898 1.00 90.75 68 GLU A O 1
ATOM 563 N N . LEU A 1 69 ? 0.752 8.244 2.008 1.00 89.19 69 LEU A N 1
ATOM 564 C CA . LEU A 1 69 ? 1.247 9.225 2.961 1.00 89.19 69 LEU A CA 1
ATOM 565 C C . LEU A 1 69 ? 2.412 9.957 2.333 1.00 89.19 69 LEU A C 1
ATOM 567 O O . LEU A 1 69 ? 3.449 9.368 2.033 1.00 89.19 69 LEU A O 1
ATOM 571 N N . ASN A 1 70 ? 2.249 11.264 2.227 1.00 87.62 70 ASN A N 1
ATOM 572 C CA . ASN A 1 70 ? 3.348 12.152 1.931 1.00 87.62 70 ASN A CA 1
ATOM 573 C C . ASN A 1 70 ? 4.048 12.487 3.254 1.00 87.62 70 ASN A C 1
ATOM 575 O O . ASN A 1 70 ? 3.491 13.196 4.095 1.00 87.62 70 ASN A O 1
ATOM 579 N N . ASP A 1 71 ? 5.217 11.900 3.475 1.00 84.94 71 ASP A N 1
ATOM 580 C CA . ASP A 1 71 ? 6.136 12.305 4.535 1.00 84.94 71 ASP A CA 1
ATOM 581 C C . ASP A 1 71 ? 7.185 13.195 3.859 1.00 84.94 71 ASP A C 1
ATOM 583 O O . ASP A 1 71 ? 7.571 12.908 2.731 1.00 84.94 71 ASP A O 1
ATOM 587 N N . SER A 1 72 ? 7.617 14.284 4.491 1.00 75.88 72 SER A N 1
ATOM 588 C CA . SER A 1 72 ? 8.347 15.402 3.860 1.00 75.88 72 SER A CA 1
ATOM 589 C C . SER A 1 72 ? 9.561 15.025 2.988 1.00 75.88 72 SER A C 1
ATOM 591 O O . SER A 1 72 ? 10.026 15.854 2.209 1.00 75.88 72 SER A O 1
ATOM 593 N N . GLU A 1 73 ? 10.085 13.803 3.116 1.00 79.75 73 GLU A N 1
ATOM 594 C CA . GLU A 1 73 ? 11.206 13.259 2.344 1.00 79.75 73 GLU A CA 1
ATOM 595 C C . GLU A 1 73 ? 10.810 12.218 1.276 1.00 79.75 73 GLU A C 1
ATOM 597 O O . GLU A 1 73 ? 11.579 11.996 0.340 1.00 79.75 73 GLU A O 1
ATOM 602 N N . ALA A 1 74 ? 9.648 11.560 1.389 1.00 85.69 74 ALA A N 1
ATOM 603 C CA . ALA A 1 74 ? 9.228 10.502 0.471 1.00 85.69 74 ALA A CA 1
ATOM 604 C C . ALA A 1 74 ? 7.722 10.191 0.517 1.00 85.69 74 ALA A C 1
ATOM 606 O O . ALA A 1 74 ? 7.033 10.352 1.526 1.00 85.69 74 ALA A O 1
ATOM 607 N N . ILE A 1 75 ? 7.231 9.634 -0.592 1.00 89.38 75 ILE A N 1
ATOM 608 C CA . ILE A 1 75 ? 5.881 9.085 -0.683 1.00 89.38 75 ILE A CA 1
ATOM 609 C C . ILE A 1 75 ? 5.890 7.641 -0.180 1.00 89.38 75 ILE A C 1
ATOM 611 O O . ILE A 1 75 ? 6.582 6.773 -0.724 1.00 89.38 75 ILE A O 1
ATOM 615 N N . TYR A 1 76 ? 5.082 7.391 0.843 1.00 90.38 76 TYR A N 1
ATOM 616 C CA . TYR A 1 76 ? 4.874 6.081 1.432 1.00 90.38 76 TYR A CA 1
ATOM 617 C C . TYR A 1 76 ? 3.463 5.578 1.153 1.00 90.38 76 TYR A C 1
ATOM 619 O O . TYR A 1 76 ? 2.494 6.324 1.189 1.00 90.38 76 TYR A O 1
ATOM 627 N N . TYR A 1 77 ? 3.329 4.278 0.958 1.00 90.62 77 TYR A N 1
ATOM 628 C CA . TYR A 1 77 ? 2.064 3.586 0.790 1.00 90.62 77 TYR A CA 1
ATOM 629 C C . TYR A 1 77 ? 1.866 2.654 1.977 1.00 90.62 77 TYR A C 1
ATOM 631 O O . TYR A 1 77 ? 2.738 1.844 2.304 1.00 90.62 77 TYR A O 1
ATOM 639 N N . GLN A 1 78 ? 0.720 2.768 2.641 1.00 88.88 78 GLN A N 1
ATOM 640 C CA . GLN A 1 78 ? 0.369 1.912 3.773 1.00 88.88 78 GLN A CA 1
ATOM 641 C C . GLN A 1 78 ? -1.005 1.266 3.568 1.00 88.88 78 GLN A C 1
ATOM 643 O O . GLN A 1 78 ? -1.877 1.871 2.941 1.00 88.88 78 GLN A O 1
ATOM 648 N N . PRO A 1 79 ? -1.234 0.052 4.092 1.00 87.06 79 PRO A N 1
ATOM 649 C CA . PRO A 1 79 ? -2.526 -0.611 3.987 1.00 87.06 79 PRO A CA 1
ATOM 650 C C . PRO A 1 79 ? -3.593 0.163 4.774 1.00 87.06 79 PRO A C 1
ATOM 652 O O . PRO A 1 79 ? -3.379 0.546 5.924 1.00 87.06 79 PRO A O 1
ATOM 655 N N . ARG A 1 80 ? -4.767 0.349 4.167 1.00 83.50 80 ARG A N 1
ATOM 656 C CA . ARG A 1 80 ? -5.961 0.966 4.768 1.00 83.50 80 ARG A CA 1
ATOM 657 C C . ARG A 1 80 ? -7.062 -0.085 4.954 1.00 83.50 80 ARG A C 1
ATOM 659 O O . ARG A 1 80 ? -8.222 0.141 4.626 1.00 83.50 80 ARG A O 1
ATOM 666 N N . LEU A 1 81 ? -6.684 -1.259 5.458 1.00 75.31 81 LEU A N 1
ATOM 667 C CA . LEU A 1 81 ? -7.616 -2.368 5.657 1.00 75.31 81 LEU A CA 1
ATOM 668 C C . LEU A 1 81 ? -8.132 -2.421 7.084 1.00 75.31 81 LEU A C 1
ATOM 670 O O . LEU A 1 81 ? -7.363 -2.292 8.040 1.00 75.31 81 LEU A O 1
ATOM 674 N N . ILE A 1 82 ? -9.429 -2.686 7.225 1.00 66.25 82 ILE A N 1
ATOM 675 C CA . ILE A 1 82 ? -10.008 -2.998 8.528 1.00 66.25 82 ILE A CA 1
ATOM 676 C C . ILE A 1 82 ? -9.597 -4.424 8.882 1.00 66.25 82 ILE A C 1
ATOM 678 O O . ILE A 1 82 ? -10.061 -5.401 8.286 1.00 66.25 82 ILE A O 1
ATOM 682 N N . ASP A 1 83 ? -8.710 -4.545 9.863 1.00 57.84 83 ASP A N 1
ATOM 683 C CA . ASP A 1 83 ? -8.325 -5.825 10.437 1.00 57.84 83 ASP A CA 1
ATOM 684 C C . ASP A 1 83 ? -9.537 -6.402 11.190 1.00 57.84 83 ASP A C 1
ATOM 686 O O . ASP A 1 83 ? -9.767 -6.105 12.366 1.00 57.84 83 ASP A O 1
ATOM 690 N N . GLN A 1 84 ? -10.349 -7.223 10.511 1.00 51.62 84 GLN A N 1
ATOM 691 C CA . GLN A 1 84 ? -11.503 -7.894 11.131 1.00 51.62 84 GLN A CA 1
ATOM 692 C C . GLN A 1 84 ? -11.095 -8.753 12.343 1.00 51.62 84 GLN A C 1
ATOM 694 O O . GLN A 1 84 ? -11.945 -9.144 13.144 1.00 51.62 84 GLN A O 1
ATOM 699 N N . LYS A 1 85 ? -9.796 -9.028 12.536 1.00 46.66 85 LYS A N 1
ATOM 700 C CA . LYS A 1 85 ? -9.290 -9.873 13.616 1.00 46.66 85 LYS A CA 1
ATOM 701 C C . LYS A 1 85 ? -9.121 -9.145 14.956 1.00 46.66 85 LYS A C 1
ATOM 703 O O . LYS A 1 85 ? -8.904 -9.813 15.966 1.00 46.66 85 LYS A O 1
ATOM 708 N N . LYS A 1 86 ? -9.244 -7.810 15.016 1.00 46.91 86 LYS A N 1
ATOM 709 C CA . LYS A 1 86 ? -9.027 -7.032 16.258 1.00 46.91 86 LYS A CA 1
ATOM 710 C C . LYS A 1 86 ? -10.278 -6.608 17.020 1.00 46.91 86 LYS A C 1
ATOM 712 O O . LYS A 1 86 ? -10.139 -6.032 18.095 1.00 46.91 86 LYS A O 1
ATOM 717 N N . SER A 1 87 ? -11.482 -6.977 16.589 1.00 42.78 87 SER A N 1
ATOM 718 C CA . SER A 1 87 ? -12.706 -6.682 17.359 1.00 42.78 87 SER A CA 1
ATOM 719 C C . SER A 1 87 ? -12.924 -7.622 18.567 1.00 42.78 87 SER A C 1
ATOM 721 O O . SER A 1 87 ? -14.050 -8.004 18.872 1.00 42.78 87 SER A O 1
ATOM 723 N N . ARG A 1 88 ? -11.843 -8.055 19.243 1.00 48.50 88 ARG A N 1
ATOM 724 C CA . ARG A 1 88 ? -11.873 -8.795 20.528 1.00 48.50 88 ARG A CA 1
ATOM 725 C C . ARG A 1 88 ? -10.660 -8.540 21.441 1.00 48.50 88 ARG A C 1
ATOM 727 O O . ARG A 1 88 ? -10.482 -9.286 22.400 1.00 48.50 88 ARG A O 1
ATOM 734 N N . LEU A 1 89 ? -9.810 -7.543 21.176 1.00 52.22 89 LEU A N 1
ATOM 735 C CA . LEU A 1 89 ? -8.691 -7.231 22.077 1.00 52.22 89 LEU A CA 1
ATOM 736 C C . LEU A 1 89 ? -9.002 -5.946 22.861 1.00 52.22 89 LEU A C 1
ATOM 738 O O . LEU A 1 89 ? -9.097 -4.884 22.245 1.00 52.22 89 LEU A O 1
ATOM 742 N N . PRO A 1 90 ? -9.210 -6.027 24.191 1.00 48.12 90 PRO A N 1
ATOM 743 C CA . PRO A 1 90 ? -9.530 -4.862 25.004 1.00 48.12 90 PRO A CA 1
ATOM 744 C C . PRO A 1 90 ? -8.361 -3.860 25.010 1.00 48.12 90 PRO A C 1
ATOM 746 O O . PRO A 1 90 ? -7.200 -4.273 24.952 1.00 48.12 90 PRO A O 1
ATOM 749 N N . PRO A 1 91 ? -8.644 -2.551 25.128 1.00 51.19 91 PRO A N 1
ATOM 750 C CA . PRO A 1 91 ? -7.672 -1.460 24.975 1.00 51.19 91 PRO A CA 1
ATOM 751 C C . PRO A 1 91 ? -6.580 -1.374 26.065 1.00 51.19 91 PRO A C 1
ATOM 753 O O . PRO A 1 91 ? -5.883 -0.370 26.146 1.00 51.19 91 PRO A O 1
ATOM 756 N N . ASN A 1 92 ? -6.379 -2.406 26.891 1.00 49.72 92 ASN A N 1
ATOM 757 C CA . ASN A 1 92 ? -5.652 -2.299 28.160 1.00 49.72 92 ASN A CA 1
ATOM 758 C C . ASN A 1 92 ? -4.310 -3.057 28.235 1.00 49.72 92 ASN A C 1
ATOM 760 O O . ASN A 1 92 ? -3.863 -3.380 29.332 1.00 49.72 92 ASN A O 1
ATOM 764 N N . ILE A 1 93 ? -3.672 -3.381 27.102 1.00 56.56 93 ILE A N 1
ATOM 765 C CA . ILE A 1 93 ? -2.404 -4.148 27.087 1.00 56.56 93 ILE A CA 1
ATOM 766 C C . ILE A 1 93 ? -1.157 -3.254 26.895 1.00 56.56 93 ILE A C 1
ATOM 768 O O . ILE A 1 93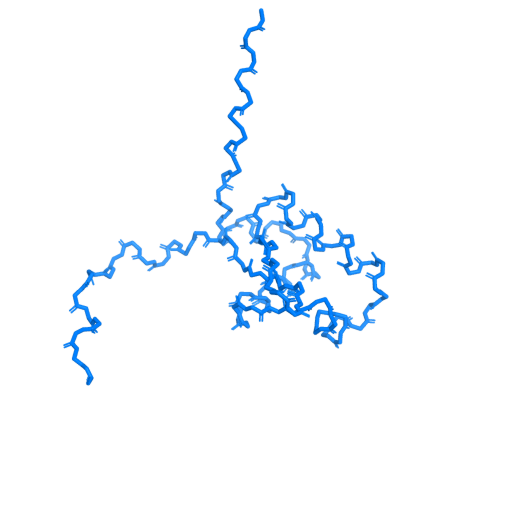 ? -0.050 -3.693 27.187 1.00 56.56 93 ILE A O 1
ATOM 772 N N . TRP A 1 94 ? -1.291 -1.993 26.469 1.00 57.59 94 TRP A N 1
ATOM 773 C CA . TRP A 1 94 ? -0.128 -1.144 26.146 1.00 57.59 94 TRP A CA 1
ATOM 774 C C . TRP A 1 94 ? 0.543 -0.448 27.343 1.00 57.59 94 TRP A C 1
ATOM 776 O O . TRP A 1 94 ? 1.450 0.344 27.128 1.00 57.59 94 TRP A O 1
ATOM 786 N N . ASP A 1 95 ? 0.145 -0.746 28.583 1.00 48.84 95 ASP A N 1
ATOM 787 C CA . ASP A 1 95 ? 0.616 -0.003 29.767 1.00 48.84 95 ASP A CA 1
ATOM 788 C C . ASP A 1 95 ? 1.617 -0.766 30.656 1.00 48.84 95 ASP A C 1
ATOM 790 O O . ASP A 1 95 ? 1.829 -0.406 31.809 1.00 48.84 95 ASP A O 1
ATOM 794 N N . LYS A 1 96 ? 2.241 -1.848 30.169 1.00 43.81 96 LYS A N 1
ATOM 795 C CA . LYS A 1 96 ? 3.322 -2.516 30.918 1.00 43.81 96 LYS A CA 1
ATOM 796 C C . LYS A 1 96 ? 4.440 -3.027 30.018 1.00 43.81 96 LYS A C 1
ATOM 798 O O . LYS A 1 96 ? 4.482 -4.213 29.692 1.00 43.81 96 LYS A O 1
ATOM 803 N N . LEU A 1 97 ? 5.366 -2.136 29.686 1.00 47.59 97 LEU A N 1
ATOM 804 C CA . LEU A 1 97 ? 6.764 -2.478 29.428 1.00 47.59 97 LEU A CA 1
ATOM 805 C C . LEU A 1 97 ? 7.668 -1.464 30.122 1.00 47.59 97 LEU A C 1
ATOM 807 O O . LEU A 1 97 ? 7.335 -0.261 30.058 1.00 47.59 97 LEU A O 1
#

Radius of gyration: 15.84 Å; Cα contacts (8 Å, |Δi|>4): 100; chains: 1; bounding box: 42×31×46 Å

Sequence (97 aa):
MNQDFEESSEQKSLVDVMDLPDEQRQVVNWIIRQKRVTLLEVISHTNLAEEVVQHYLQSLISQGFIQELNDSEAIYYQPRLIDQKKSRLPPNIWDKL

Foldseek 3Di:
DDDPP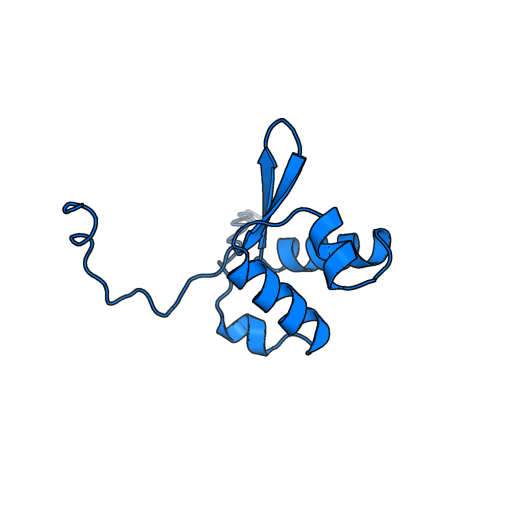PPCLPAAAPVVLVVDPPLLNVLLVVLAVVQKDALVVSCVVSVDDSVVSVVSLVVCVVNNQWDWDDDPVGIMIGGRHDHPPPPPDDPPDPPDD

=== Feature glossary ===
The record interleaves many kinds of information about one protein. Here is each kind framed as the question it answers.

Q: What known structures does this most resemble?
A: Structural nearest neighbors (via Foldseek easy-search vs the PDB). Reported per hit: target PDB id, E-value, and alignment TM-score. A TM-score above ~0.5 is the conventional threshold for 'same fold'.

Q: Where is each backbone atom in 3D?
A: The mmCIF table is the protein's shape written out atom by atom. For each backbone N, Cα, C, and carbonyl O, it records an (x, y, z) coordinate triple in Å plus the residue type, chain letter, and residue number.

Q: What are the backbone torsion angles?
A: The φ/ψ torsion pair specifies the backbone conformation at each residue. φ rotates about the N–Cα bond, ψ about the Cα–C bond. Steric clashes forbid most of the (φ, ψ) plane — the allowed regions (α-helix basin, β-sheet basin, left-handed helix) are the Ramachandran-allowed regions.

Q: Which residues are buried vs exposed?
A: Solvent-accessible surface area (SASA) is the area in Å² traced out by the centre of a 1.4 Å probe sphere (a water molecule) rolled over the protein's van der Waals surface (Shrake–Rupley / Lee–Richards construction). Buried residues have near-zero SASA; fully exposed residues can exceed 200 Å². The total SASA scales roughly with the number of surface residues.

Q: How confident is the AlphaFold model at each residue?
A: pLDDT is the predicted lDDT-Cα score: AlphaFold's confidence that the local environment of each residue (all inter-atomic distances within 15 Å) is correctly placed. It is a per-residue number between 0 and 100, with higher meaning more reliable.

Q: What does the local fold look like, residue by residue?
A: 3Di is Foldseek's structural alphabet. Each residue is assigned one of twenty discrete states based on how its Cα sits relative to its spatial (not sequential) neighbors. Aligning 3Di strings finds structural homologs roughly as well as full 3D superposition, but orders of magnitude faster.

Q: How big and how compact is the whole molecule?
A: Radius of gyration (Rg) is the root-mean-square distance of Cα atoms from their centroid — a single number for overall size and compactness. A globular domain of N residues has Rg ≈ 2.2·N^0.38 Å; an extended or disordered chain has a much larger Rg. The Cα contact count is the number of residue pairs whose Cα atoms are within 8 Å and are more than four positions apart in sequence — a standard proxy for tertiary packing density. The bounding box is the smallest axis-aligned box enclosing all Cα atoms.

Q: Which residues are in helices, strands, or loops?
A: DSSP 8-state secondary structure assigns each residue one of H (α-helix), G (3₁₀-helix), I (π-helix), E (extended β-strand), B (isolated β-bridge), T (hydrogen-bonded turn), S (bend), or '-' (coil). The assignment is computed from backbone hydrogen-bond geometry via the Kabsch–Sander algorithm.

Q: How mobile is each atom in the crystal?
A: Crystallographic B-factors measure how much each atom's electron density is smeared out, in Å². They rise in mobile loops and surface residues and fall in the buried interior. In AlphaFold models this column is repurposed to hold pLDDT instead.

Q: What if only a Cα trace is available?
A: P-SEA three-state annotation labels each residue as helix, strand, or coil based purely on the geometry of the Cα trace. It serves as a fallback when the full backbone (and thus DSSP) is unavailable.

Q: What family and function is it annotated with?
A: Database cross-references. InterPro integrates a dozen domain/family signature databases into unified entries with residue-range hits. GO terms attach function/process/location labels with evidence codes. CATH codes position the fold in a four-level structural taxonomy. Organism is the NCBI-taxonomy species name.

Q: Are the domains correctly placed relative to each other?
A: Predicted Aligned Error (PAE) is an AlphaFold confidence matrix: entry (i, j) is the expected error in the position of residue j, in ångströms, when the prediction is superimposed on the true structure at residue i. Low PAE within a block of residues means that block is internally rigid and well-predicted; high PAE between two blocks means their relative placement is uncertain even if each block individually is confident.

Q: What do the diagnostic plots show?
A: Three diagnostic plots accompany the record. The Cα contact map visualizes the tertiary structure as a 2D adjacency matrix (8 Å cutoff, sequence-local contacts suppressed). The Ramachandran plot shows the distribution of backbone (φ, ψ) torsions, with points in the α and β basins reflecting secondary structure content. The PAE plot shows AlphaFold's inter-residue confidence as a color matrix.

Q: What is the amino-acid chain?
A: Primary structure: the covalent order of the twenty standard amino acids along the backbone. Two proteins with the same sequence will (almost always) fold to the same structure; two with 30% identity often share a fold but not the details.

Q: What do the rendered images show?
A: The six renders are orthographic views along the three Cartesian axes in both directions. Representation (cartoon, sticks, or surface) and color scheme (sequence-rainbow or by-chain) vary across proteins so the training set covers all the common visualization conventions.